Protein AF-A0A954N0H0-F1 (afdb_monomer_lite)

Sequence (86 aa):
MNAFFAELSQLYSGGDRVRVLDRLIEILRDSGNFHQLFDASLLQKKLSMGISPSDPSGFDDVPEGKRAEFEEYYIETARKVGQMLL

Foldseek 3Di:
DDPLVVVLVVCVVVVNPLVSLVSVLVVCVVVVVLVVNLLSQQCNVCVVVVFDDPGSLDCPSPDPVCSVVSVVSSVVSCVVSVVSVD

Secondary structure (DSSP, 8-state):
--HHHHHHHHHHHTT-HHHHHHHHHHHHHHTT-HHHHHHHHHHHHHHHTT---SSSS-STTS-HHHHHHHHHHHHHHHHHHHHTT-

Radius of gyration: 13.59 Å; chains: 1; bounding box: 39×30×30 Å

Structure (mmCIF, N/CA/C/O backbone):
data_AF-A0A954N0H0-F1
#
_entry.id   AF-A0A954N0H0-F1
#
loop_
_atom_site.group_PDB
_atom_site.id
_atom_site.type_symbol
_atom_site.label_atom_id
_atom_site.label_alt_id
_atom_site.label_comp_id
_atom_site.label_asym_id
_atom_site.label_entity_id
_atom_site.label_seq_id
_atom_site.pdbx_PDB_ins_code
_atom_site.Cartn_x
_atom_site.Cartn_y
_atom_site.Cartn_z
_atom_site.occupancy
_atom_site.B_iso_or_equiv
_atom_site.auth_seq_id
_atom_site.auth_comp_id
_atom_site.auth_asym_id
_atom_site.auth_atom_id
_atom_site.pdbx_PDB_model_num
ATOM 1 N N . MET A 1 1 ? 23.631 3.916 -4.387 1.00 52.62 1 MET A N 1
ATOM 2 C CA . MET A 1 1 ? 22.309 4.039 -3.734 1.00 52.62 1 MET A CA 1
ATOM 3 C C . MET A 1 1 ? 21.289 4.211 -4.850 1.00 52.62 1 MET A C 1
ATOM 5 O O . MET A 1 1 ? 21.529 5.038 -5.718 1.00 52.62 1 MET A O 1
ATOM 9 N N . ASN A 1 2 ? 20.279 3.341 -4.929 1.00 69.81 2 ASN A N 1
ATOM 10 C CA . ASN A 1 2 ? 19.370 3.234 -6.081 1.00 69.81 2 ASN A CA 1
ATOM 11 C C . ASN A 1 2 ? 18.573 4.546 -6.256 1.00 69.81 2 ASN A C 1
ATOM 13 O O . ASN A 1 2 ? 18.048 5.043 -5.262 1.00 69.81 2 ASN A O 1
ATOM 17 N N . ALA A 1 3 ? 18.494 5.121 -7.464 1.00 73.00 3 ALA A N 1
ATOM 18 C CA . ALA A 1 3 ? 17.916 6.460 -7.694 1.00 73.00 3 ALA A CA 1
ATOM 19 C C . ALA A 1 3 ? 16.474 6.604 -7.160 1.00 73.00 3 ALA A C 1
ATOM 21 O O . ALA A 1 3 ? 16.113 7.632 -6.595 1.00 73.00 3 ALA A O 1
ATOM 22 N N . PHE A 1 4 ? 15.699 5.523 -7.231 1.00 77.88 4 PHE A N 1
ATOM 23 C CA . PHE A 1 4 ? 14.363 5.402 -6.645 1.00 77.88 4 PHE A CA 1
ATOM 24 C C . PHE A 1 4 ? 14.326 5.596 -5.120 1.00 77.88 4 PHE A C 1
ATOM 26 O O . PHE A 1 4 ? 13.463 6.293 -4.594 1.00 77.88 4 PHE A O 1
ATOM 33 N N . PHE A 1 5 ? 15.273 5.004 -4.389 1.00 78.19 5 PHE A N 1
ATOM 34 C CA . PHE A 1 5 ? 15.309 5.135 -2.933 1.00 78.19 5 PHE A CA 1
ATOM 35 C C . PHE A 1 5 ? 15.587 6.585 -2.514 1.00 78.19 5 PHE A C 1
ATOM 37 O O . PHE A 1 5 ? 15.047 7.051 -1.511 1.00 78.19 5 PHE A O 1
ATOM 44 N N . ALA A 1 6 ? 16.391 7.312 -3.297 1.00 80.38 6 ALA A N 1
ATOM 45 C CA . ALA A 1 6 ? 16.639 8.733 -3.073 1.00 80.38 6 ALA A CA 1
ATOM 46 C C . ALA A 1 6 ? 15.367 9.573 -3.293 1.00 80.38 6 ALA A C 1
ATOM 48 O O . ALA A 1 6 ? 15.061 10.426 -2.463 1.00 80.38 6 ALA A O 1
ATOM 49 N N . GLU A 1 7 ? 14.596 9.280 -4.347 1.00 81.06 7 GLU A N 1
ATOM 50 C CA . GLU A 1 7 ? 13.306 9.930 -4.629 1.00 81.06 7 GLU A CA 1
ATOM 51 C C . GLU A 1 7 ? 12.299 9.717 -3.485 1.00 81.06 7 GLU A C 1
ATOM 53 O O . GLU A 1 7 ? 11.757 10.683 -2.943 1.00 81.06 7 GLU A O 1
ATOM 58 N N . LEU A 1 8 ? 12.100 8.467 -3.046 1.00 83.88 8 LEU A N 1
ATOM 59 C CA . LEU A 1 8 ? 11.202 8.170 -1.924 1.00 83.88 8 LEU A CA 1
ATOM 60 C C . LEU A 1 8 ? 11.668 8.806 -0.613 1.00 83.88 8 LEU A C 1
ATOM 62 O O . LEU A 1 8 ? 10.844 9.308 0.149 1.00 83.88 8 LEU A O 1
ATOM 66 N N . SER A 1 9 ? 12.978 8.809 -0.349 1.00 79.75 9 SER A N 1
ATOM 67 C CA . SER A 1 9 ? 13.534 9.444 0.850 1.00 79.75 9 SER A CA 1
ATOM 68 C C . SER A 1 9 ? 13.248 10.943 0.861 1.00 79.75 9 SER A C 1
ATOM 70 O O . SER A 1 9 ? 12.864 11.485 1.893 1.00 79.75 9 SER A O 1
ATOM 72 N N . GLN A 1 10 ? 13.368 11.608 -0.291 1.00 83.69 10 GLN A N 1
ATOM 73 C CA . GLN A 1 10 ? 13.069 13.031 -0.419 1.00 83.69 10 GLN A CA 1
ATOM 74 C C . GLN A 1 10 ? 11.580 13.328 -0.184 1.00 83.69 10 GLN A C 1
ATOM 76 O O . GLN A 1 10 ? 11.256 14.261 0.553 1.00 83.69 10 GLN A O 1
ATOM 81 N N . LEU A 1 11 ? 10.678 12.516 -0.748 1.00 83.44 11 LEU A N 1
ATOM 82 C CA . LEU A 1 11 ? 9.234 12.626 -0.503 1.00 83.44 11 LEU A CA 1
ATOM 83 C C . LEU A 1 11 ? 8.892 12.396 0.978 1.00 83.44 11 LEU A C 1
ATOM 85 O O . LEU A 1 11 ? 8.113 13.149 1.564 1.00 83.44 11 LEU A O 1
ATOM 89 N N . TYR A 1 12 ? 9.528 11.405 1.606 1.00 82.62 12 TYR A N 1
ATOM 90 C CA . TYR A 1 12 ? 9.329 11.089 3.018 1.00 82.62 12 TYR A CA 1
ATOM 91 C C . TYR A 1 12 ? 9.816 12.216 3.938 1.00 82.62 12 TYR A C 1
ATOM 93 O O . TYR A 1 12 ? 9.113 12.590 4.877 1.00 82.62 12 TYR A O 1
ATOM 101 N N . SER A 1 13 ? 10.974 12.820 3.644 1.00 80.06 13 SER A N 1
ATOM 102 C CA . SER A 1 13 ? 11.487 13.990 4.373 1.00 80.06 13 SER A CA 1
ATOM 103 C C . SER A 1 13 ? 10.589 15.224 4.243 1.00 80.06 13 SER A C 1
ATOM 105 O O . SER A 1 13 ? 10.572 16.053 5.149 1.00 80.06 13 SER A O 1
ATOM 107 N N . GLY A 1 14 ? 9.817 15.333 3.158 1.00 79.56 14 GLY A N 1
ATOM 108 C CA . GLY A 1 14 ? 8.799 16.372 2.974 1.00 79.56 14 GLY A CA 1
ATOM 109 C C . GLY A 1 14 ? 7.528 16.176 3.812 1.00 79.56 14 GLY A C 1
ATOM 110 O O . GLY A 1 14 ? 6.672 17.055 3.815 1.00 79.56 14 GLY A O 1
ATOM 111 N N . GLY A 1 15 ? 7.394 15.048 4.523 1.00 74.62 15 GLY A N 1
ATOM 112 C CA . GLY A 1 15 ? 6.255 14.738 5.395 1.00 74.62 15 GLY A CA 1
ATOM 113 C C . GLY A 1 15 ? 5.030 14.156 4.680 1.00 74.62 15 GLY A C 1
ATOM 114 O O . GLY A 1 15 ? 4.044 13.821 5.337 1.00 74.62 15 GLY A O 1
ATOM 115 N N . ASP A 1 16 ? 5.087 13.980 3.360 1.00 77.25 16 ASP A N 1
ATOM 116 C CA . ASP A 1 16 ? 3.947 13.539 2.555 1.00 77.25 16 ASP A CA 1
ATOM 117 C C . ASP A 1 16 ? 3.919 12.012 2.390 1.00 77.25 16 ASP A C 1
ATOM 119 O O . ASP A 1 16 ? 4.275 11.442 1.357 1.00 77.25 16 ASP A O 1
ATOM 123 N N . ARG A 1 17 ? 3.517 11.326 3.464 1.00 76.62 17 ARG A N 1
ATOM 124 C CA . ARG A 1 17 ? 3.483 9.854 3.525 1.00 76.62 17 ARG A CA 1
ATOM 125 C C . ARG A 1 17 ? 2.554 9.229 2.482 1.00 76.62 17 ARG A C 1
ATOM 127 O O . ARG A 1 17 ? 2.822 8.120 2.031 1.00 76.62 17 ARG A O 1
ATOM 134 N N . VAL A 1 18 ? 1.480 9.925 2.107 1.00 77.56 18 VAL A N 1
ATOM 135 C CA . VAL A 1 18 ? 0.531 9.442 1.096 1.00 77.56 18 VAL A CA 1
ATOM 136 C C . VAL A 1 18 ? 1.189 9.470 -0.281 1.00 77.56 18 VAL A C 1
ATOM 138 O O . VAL A 1 18 ? 1.197 8.440 -0.951 1.00 77.56 18 VAL A O 1
ATOM 141 N N . ARG A 1 19 ? 1.862 10.572 -0.645 1.00 85.19 19 ARG A N 1
ATOM 142 C CA . ARG A 1 19 ? 2.582 10.663 -1.928 1.00 85.19 19 ARG A CA 1
ATOM 143 C C . ARG A 1 19 ? 3.772 9.714 -2.030 1.00 85.19 19 ARG A C 1
ATOM 145 O O . ARG A 1 19 ? 4.088 9.259 -3.126 1.00 85.19 19 ARG A O 1
ATOM 152 N N . VAL A 1 20 ? 4.424 9.382 -0.911 1.00 89.19 20 VAL A N 1
ATOM 153 C CA . VAL A 1 20 ? 5.446 8.317 -0.879 1.00 89.19 20 VAL A CA 1
ATOM 154 C C . VAL A 1 20 ? 4.840 6.977 -1.305 1.00 89.19 20 VAL A C 1
ATOM 156 O O . VAL A 1 20 ? 5.440 6.269 -2.111 1.00 89.19 20 VAL A O 1
ATOM 159 N N . LEU A 1 21 ? 3.658 6.631 -0.785 1.00 90.38 21 LEU A N 1
ATOM 160 C CA . LEU A 1 21 ? 2.984 5.377 -1.124 1.00 90.38 21 LEU A CA 1
ATOM 161 C C . LEU A 1 21 ? 2.426 5.374 -2.544 1.00 90.38 21 LEU A C 1
ATOM 163 O O . LEU A 1 21 ? 2.596 4.368 -3.224 1.00 90.38 21 LEU A O 1
ATOM 167 N N . ASP A 1 22 ? 1.858 6.487 -3.018 1.00 91.75 22 ASP A N 1
ATOM 168 C CA . ASP A 1 22 ? 1.451 6.628 -4.424 1.00 91.75 22 ASP A CA 1
ATOM 169 C C . ASP A 1 22 ? 2.626 6.305 -5.352 1.00 91.75 22 ASP A C 1
ATOM 171 O O . ASP A 1 22 ? 2.527 5.466 -6.250 1.00 91.75 22 ASP A O 1
ATOM 175 N N . ARG A 1 23 ? 3.785 6.914 -5.074 1.00 92.56 23 ARG A N 1
ATOM 176 C CA . ARG A 1 23 ? 4.981 6.721 -5.890 1.00 92.56 23 ARG A CA 1
ATOM 177 C C . ARG A 1 23 ? 5.539 5.302 -5.795 1.00 92.56 23 ARG A C 1
ATOM 179 O O . ARG A 1 23 ? 5.989 4.746 -6.796 1.00 92.56 23 ARG A O 1
ATOM 186 N N . LEU A 1 24 ? 5.510 4.704 -4.605 1.00 92.94 24 LEU A N 1
ATOM 187 C CA . LEU A 1 24 ? 5.908 3.313 -4.400 1.00 92.94 24 LEU A CA 1
ATOM 188 C C . LEU A 1 24 ? 5.016 2.357 -5.207 1.00 92.94 24 LEU A C 1
ATOM 190 O O . LEU A 1 24 ? 5.538 1.477 -5.885 1.00 92.94 24 LEU A O 1
ATOM 194 N N . ILE A 1 25 ? 3.696 2.548 -5.171 1.00 95.12 25 ILE A N 1
ATOM 195 C CA . ILE A 1 25 ? 2.712 1.731 -5.897 1.00 95.12 25 ILE A CA 1
ATOM 196 C C . ILE A 1 25 ? 2.972 1.781 -7.407 1.00 95.12 25 ILE A C 1
ATOM 198 O O . ILE A 1 25 ? 3.016 0.732 -8.050 1.00 95.12 25 ILE A O 1
ATOM 202 N N . GLU A 1 26 ? 3.204 2.968 -7.976 1.00 94.62 26 GLU A N 1
ATOM 203 C CA . GLU A 1 26 ? 3.552 3.108 -9.398 1.00 94.62 26 GLU A CA 1
ATOM 204 C C . GLU A 1 26 ? 4.788 2.284 -9.763 1.00 94.62 26 GLU A C 1
ATOM 206 O O . GLU A 1 26 ? 4.779 1.524 -10.729 1.00 94.62 26 GLU A O 1
ATOM 211 N N . ILE A 1 27 ? 5.839 2.386 -8.953 1.00 93.88 27 ILE A N 1
ATOM 212 C CA . ILE A 1 27 ? 7.112 1.726 -9.233 1.00 93.88 27 ILE A CA 1
ATOM 213 C C . ILE A 1 27 ? 6.995 0.214 -9.092 1.00 93.88 27 ILE A C 1
ATOM 215 O O . ILE A 1 27 ? 7.544 -0.518 -9.916 1.00 93.88 27 ILE A O 1
ATOM 219 N N . LEU A 1 28 ? 6.261 -0.275 -8.094 1.00 94.94 28 LEU A N 1
ATOM 220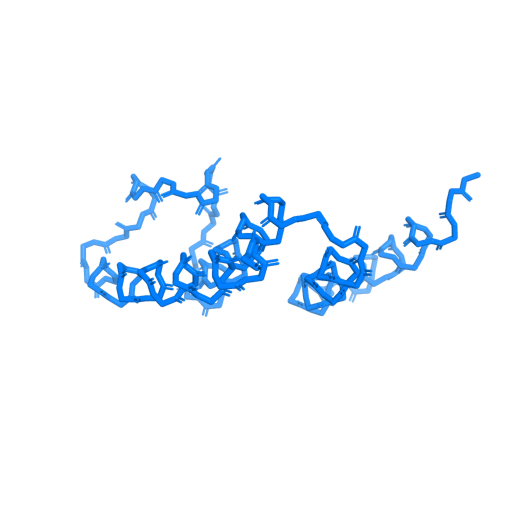 C CA . LEU A 1 28 ? 6.018 -1.705 -7.910 1.00 94.94 28 LEU A CA 1
ATOM 221 C C . LEU A 1 28 ? 5.197 -2.296 -9.057 1.00 94.94 28 LEU A C 1
ATOM 223 O O . LEU A 1 28 ? 5.524 -3.381 -9.536 1.00 94.94 28 LEU A O 1
ATOM 227 N N . ARG A 1 29 ? 4.191 -1.563 -9.547 1.00 95.06 29 ARG A N 1
ATOM 228 C CA . ARG A 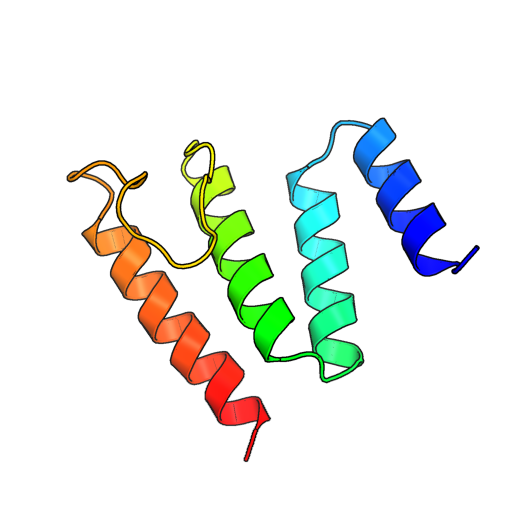1 29 ? 3.418 -1.954 -10.729 1.00 95.06 29 ARG A CA 1
ATOM 229 C C . ARG A 1 29 ? 4.304 -2.035 -11.969 1.00 95.06 29 ARG A C 1
ATOM 231 O O . ARG A 1 29 ? 4.308 -3.059 -12.643 1.00 95.06 29 ARG A O 1
ATOM 238 N N . ASP A 1 30 ? 5.071 -0.986 -12.245 1.00 94.25 30 ASP A N 1
ATOM 239 C CA . ASP A 1 30 ? 5.871 -0.890 -13.470 1.00 94.25 30 ASP A CA 1
ATOM 240 C C . ASP A 1 30 ? 7.053 -1.881 -13.471 1.00 94.25 30 ASP A C 1
ATOM 242 O O . ASP A 1 30 ? 7.528 -2.294 -14.527 1.00 94.25 30 ASP A O 1
ATOM 246 N N . SER A 1 31 ? 7.509 -2.307 -12.289 1.00 93.44 31 SER A N 1
ATOM 247 C CA . SER A 1 31 ? 8.564 -3.316 -12.120 1.00 93.44 31 SER A CA 1
ATOM 248 C C . SER A 1 31 ? 8.050 -4.754 -11.972 1.00 93.44 31 SER A C 1
ATOM 250 O O . SER A 1 31 ? 8.860 -5.662 -11.791 1.00 93.44 31 SER A O 1
ATOM 252 N N . GLY A 1 32 ? 6.731 -4.979 -12.038 1.00 94.12 32 GLY A N 1
ATOM 253 C CA . GLY A 1 32 ? 6.124 -6.310 -11.911 1.00 94.12 32 GLY A CA 1
ATOM 254 C C . GLY A 1 32 ? 6.212 -6.924 -10.507 1.00 94.12 32 GLY A C 1
ATOM 255 O O . GLY A 1 32 ? 6.017 -8.126 -10.338 1.00 94.12 32 GLY A O 1
ATOM 256 N N . ASN A 1 33 ? 6.501 -6.120 -9.481 1.00 95.38 33 ASN A N 1
ATOM 257 C CA . ASN A 1 33 ? 6.580 -6.558 -8.085 1.00 95.38 33 ASN A CA 1
ATOM 258 C C . ASN A 1 33 ? 5.177 -6.615 -7.458 1.00 95.38 33 ASN A C 1
ATOM 260 O O . ASN A 1 33 ? 4.831 -5.844 -6.562 1.00 95.38 33 ASN A O 1
ATOM 264 N N . PHE A 1 34 ? 4.341 -7.518 -7.973 1.00 95.12 34 PHE A N 1
ATOM 265 C CA . PHE A 1 34 ? 2.901 -7.545 -7.712 1.00 95.12 34 PHE A CA 1
ATOM 266 C C . PHE A 1 34 ? 2.516 -7.905 -6.269 1.00 95.12 34 PHE A C 1
ATOM 268 O O . PHE A 1 34 ? 1.530 -7.382 -5.755 1.00 95.12 34 PHE A O 1
ATOM 275 N N . HIS A 1 35 ? 3.303 -8.732 -5.575 1.00 94.44 35 HIS A N 1
ATOM 276 C CA . HIS A 1 35 ? 3.064 -9.013 -4.154 1.00 94.44 35 HIS A CA 1
ATOM 277 C C . HIS A 1 35 ? 3.229 -7.753 -3.301 1.00 94.44 35 HIS A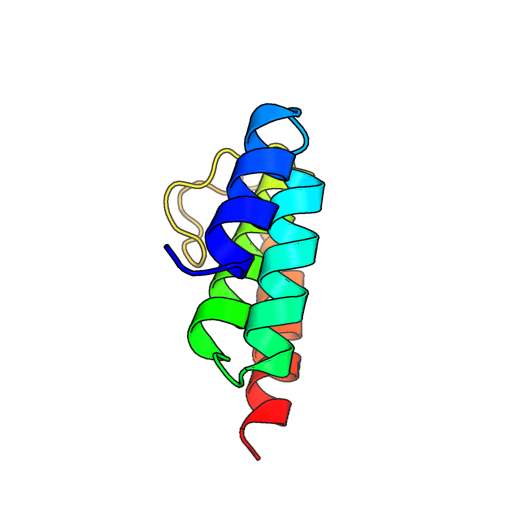 C 1
ATOM 279 O O . HIS A 1 35 ? 2.344 -7.389 -2.535 1.00 94.44 35 HIS A O 1
ATOM 285 N N . GLN A 1 36 ? 4.332 -7.033 -3.495 1.00 95.00 36 GLN A N 1
ATOM 286 C CA . GLN A 1 36 ? 4.584 -5.786 -2.787 1.00 95.00 36 GLN A CA 1
ATOM 287 C C . GLN A 1 36 ? 3.605 -4.690 -3.219 1.00 95.00 36 GLN A C 1
ATOM 289 O O . GLN A 1 36 ? 3.255 -3.840 -2.405 1.00 95.00 36 GLN A O 1
ATOM 294 N N . LEU A 1 37 ? 3.164 -4.690 -4.484 1.00 96.81 37 LEU A N 1
ATOM 295 C CA . LEU A 1 37 ? 2.129 -3.778 -4.972 1.00 96.81 37 LEU A CA 1
ATOM 296 C C . LEU A 1 37 ? 0.839 -3.945 -4.165 1.00 96.81 37 LEU A C 1
ATOM 298 O O . LEU A 1 37 ? 0.277 -2.951 -3.712 1.00 96.81 37 LEU A O 1
ATOM 302 N N . PHE A 1 38 ? 0.406 -5.192 -3.956 1.00 97.44 38 PHE A N 1
ATOM 303 C CA . PHE A 1 38 ? -0.760 -5.505 -3.139 1.00 97.44 38 PHE A CA 1
ATOM 304 C C . PHE A 1 38 ? -0.609 -4.943 -1.719 1.00 97.44 38 PHE A C 1
ATOM 306 O O . PHE A 1 38 ? -1.446 -4.150 -1.286 1.00 97.44 38 PHE A O 1
ATOM 313 N N . ASP A 1 39 ? 0.497 -5.253 -1.039 1.00 96.56 39 ASP A N 1
ATOM 314 C CA . ASP A 1 39 ? 0.753 -4.773 0.323 1.00 96.56 39 ASP A CA 1
ATOM 315 C C . ASP A 1 39 ? 0.795 -3.236 0.405 1.00 96.56 39 ASP A C 1
ATOM 317 O O . ASP A 1 39 ? 0.180 -2.630 1.286 1.00 96.56 39 ASP A O 1
ATOM 321 N N . ALA A 1 40 ? 1.478 -2.576 -0.535 1.00 95.50 40 ALA A N 1
ATOM 322 C CA . ALA A 1 40 ? 1.578 -1.119 -0.571 1.00 95.50 40 ALA A CA 1
ATOM 323 C C . ALA A 1 40 ? 0.208 -0.446 -0.763 1.00 95.50 40 ALA A C 1
ATOM 325 O O . ALA A 1 40 ? -0.077 0.561 -0.109 1.00 95.50 40 ALA A O 1
ATOM 326 N N . SER A 1 41 ? -0.660 -1.017 -1.605 1.00 96.69 41 SER A N 1
ATOM 327 C CA . SER A 1 41 ? -2.036 -0.541 -1.783 1.00 96.69 41 SER A CA 1
ATOM 328 C C . SER A 1 41 ? -2.859 -0.663 -0.497 1.00 96.69 41 SER A C 1
ATOM 330 O O . SER A 1 41 ? -3.568 0.276 -0.125 1.00 96.69 41 SER A O 1
ATOM 332 N N . LEU A 1 42 ? -2.734 -1.771 0.241 1.00 97.25 42 LEU A N 1
ATOM 333 C CA . LEU A 1 42 ? -3.457 -1.939 1.505 1.00 97.25 42 LEU A CA 1
ATOM 334 C C . LEU A 1 42 ? -2.958 -0.986 2.600 1.00 97.25 42 LEU A C 1
ATOM 336 O O . LEU A 1 42 ? -3.769 -0.382 3.308 1.00 97.25 42 LEU A O 1
ATOM 340 N N . LEU A 1 43 ? -1.640 -0.777 2.697 1.00 94.94 43 LEU A N 1
ATOM 341 C CA . LEU A 1 43 ? -1.053 0.220 3.600 1.00 94.94 43 LEU A CA 1
ATOM 342 C C . LEU A 1 43 ? -1.585 1.626 3.315 1.00 94.94 43 LEU A C 1
ATOM 344 O O . LEU A 1 43 ? -1.959 2.348 4.242 1.00 94.94 43 LEU A O 1
ATOM 348 N N . GLN A 1 44 ? -1.650 2.006 2.037 1.00 94.50 44 GLN A N 1
ATOM 349 C CA . GLN A 1 44 ? -2.188 3.297 1.626 1.00 94.50 44 GLN A CA 1
ATOM 350 C C . GLN A 1 44 ? -3.646 3.460 2.059 1.00 94.50 44 GLN A C 1
ATOM 352 O O . GLN A 1 44 ? -3.994 4.491 2.640 1.00 94.50 44 GLN A O 1
ATOM 357 N N . LYS A 1 45 ? -4.484 2.439 1.844 1.00 95.69 45 LYS A N 1
ATOM 358 C CA . LYS A 1 45 ? -5.891 2.473 2.258 1.00 95.69 45 LYS A CA 1
ATOM 359 C C . LYS A 1 45 ? -6.038 2.599 3.776 1.00 95.69 45 LYS A C 1
ATOM 361 O O . LYS A 1 45 ? -6.843 3.403 4.245 1.00 95.69 45 LYS A O 1
ATOM 366 N N . LYS A 1 46 ? -5.249 1.865 4.567 1.00 95.06 46 LYS A N 1
ATOM 367 C CA . LYS A 1 46 ? -5.261 1.994 6.037 1.00 95.06 46 LYS A CA 1
ATOM 368 C C . LYS A 1 46 ? -4.902 3.408 6.483 1.00 95.06 46 LYS A C 1
ATOM 370 O O . LYS A 1 46 ? -5.644 4.007 7.263 1.00 95.06 46 LYS A O 1
ATOM 375 N N . LEU A 1 47 ? -3.838 3.981 5.927 1.00 92.31 47 LEU A N 1
ATOM 376 C CA . LEU A 1 47 ? -3.429 5.348 6.250 1.00 92.31 47 LEU A CA 1
ATOM 377 C C . LEU A 1 47 ? -4.468 6.390 5.826 1.00 92.31 47 LEU A C 1
ATOM 379 O O . LEU A 1 47 ? -4.728 7.316 6.593 1.00 92.31 47 LEU A O 1
ATOM 383 N N . SER A 1 48 ? -5.115 6.231 4.666 1.00 91.94 48 SER A N 1
ATOM 384 C CA . SER A 1 48 ? -6.178 7.148 4.229 1.00 91.94 48 SER A CA 1
ATOM 385 C C . SER A 1 48 ? -7.404 7.094 5.143 1.00 91.94 48 SER A C 1
ATOM 387 O O . SER A 1 48 ? -8.118 8.081 5.288 1.00 91.94 48 SER A O 1
ATOM 389 N N . MET A 1 49 ? -7.641 5.948 5.786 1.00 93.62 49 MET A N 1
ATOM 390 C CA . MET A 1 49 ? -8.668 5.782 6.815 1.00 93.62 49 MET A CA 1
ATOM 391 C C . MET A 1 49 ? -8.201 6.244 8.208 1.00 93.62 49 MET A C 1
ATOM 393 O O . MET A 1 49 ? -8.954 6.108 9.172 1.00 93.62 49 MET A O 1
ATOM 397 N N . GLY A 1 50 ? -6.984 6.776 8.358 1.00 92.88 50 GLY A N 1
ATOM 398 C CA . GLY A 1 50 ? -6.423 7.194 9.647 1.00 92.88 50 GLY A CA 1
ATOM 399 C C . GLY A 1 50 ? -6.053 6.032 10.575 1.00 92.88 50 GLY A C 1
ATOM 400 O O . GLY A 1 50 ? -6.004 6.214 11.789 1.00 92.88 50 GLY A O 1
ATOM 401 N N . ILE A 1 51 ? -5.835 4.836 10.024 1.00 92.88 51 ILE A N 1
ATOM 402 C CA . ILE A 1 51 ? -5.364 3.654 10.751 1.00 92.88 51 ILE A CA 1
ATOM 403 C C . ILE A 1 51 ? -3.839 3.637 10.678 1.00 92.88 51 ILE A C 1
ATOM 405 O O . ILE A 1 51 ? -3.270 3.823 9.604 1.00 92.88 51 ILE A O 1
ATOM 409 N N . SER A 1 52 ? -3.174 3.417 11.812 1.00 90.12 52 SER A N 1
ATOM 410 C CA . SER A 1 52 ? -1.729 3.184 11.846 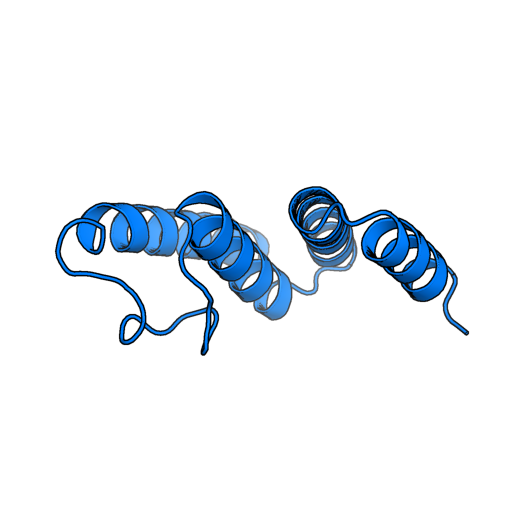1.00 90.12 52 SER A CA 1
ATOM 411 C C . SER A 1 52 ? -1.472 1.696 11.610 1.00 90.12 52 SER A C 1
ATOM 413 O O . SER A 1 52 ? -1.746 0.914 12.520 1.00 90.12 52 SER A O 1
ATOM 415 N N . PRO A 1 53 ? -0.974 1.288 10.431 1.00 86.69 53 PRO A N 1
ATOM 416 C CA . PRO A 1 53 ? -0.901 -0.121 10.093 1.00 86.69 53 PRO A CA 1
ATOM 417 C C . PRO A 1 53 ? 0.203 -0.847 10.869 1.00 86.69 53 PRO A C 1
ATOM 419 O O . PRO A 1 53 ? 1.323 -0.340 10.962 1.00 86.69 53 PRO A O 1
ATOM 422 N N . SER A 1 54 ? -0.095 -2.038 11.390 1.00 89.62 54 SER A N 1
ATOM 423 C CA . SER A 1 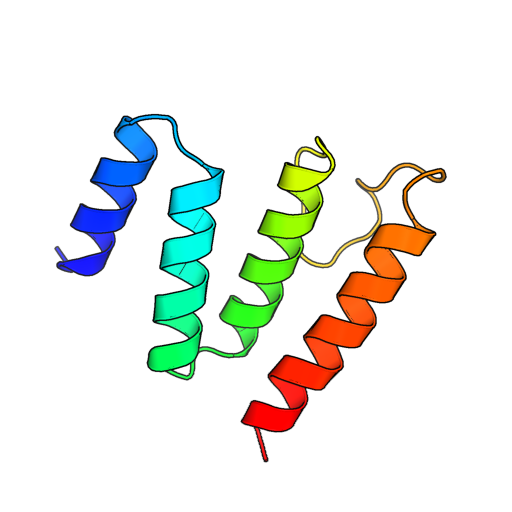54 ? 0.912 -2.978 11.923 1.00 89.62 54 SER A CA 1
ATOM 424 C C . SER A 1 54 ? 1.289 -4.067 10.913 1.00 89.62 54 SER A C 1
ATOM 426 O O . SER A 1 54 ? 2.426 -4.534 10.900 1.00 89.62 54 SER A O 1
ATOM 428 N N . ASP A 1 55 ? 0.345 -4.423 10.044 1.00 90.62 55 ASP A N 1
ATOM 429 C CA . ASP A 1 55 ? 0.459 -5.386 8.948 1.00 90.62 55 ASP A CA 1
ATOM 430 C C . ASP A 1 55 ? -0.335 -4.826 7.754 1.00 90.62 55 ASP A C 1
ATOM 432 O O . ASP A 1 55 ? -1.478 -4.414 7.953 1.00 90.62 55 ASP A O 1
ATOM 436 N N . PRO A 1 56 ? 0.209 -4.775 6.526 1.00 91.06 56 PRO A N 1
ATOM 437 C CA . PRO A 1 56 ? -0.547 -4.380 5.337 1.00 91.06 56 PRO A CA 1
ATOM 438 C C . PRO A 1 56 ? -1.883 -5.114 5.167 1.00 91.06 56 PRO A C 1
ATOM 440 O O . PRO A 1 56 ? -2.912 -4.479 4.939 1.00 91.06 56 PRO A O 1
ATOM 443 N N . SER A 1 57 ? -1.866 -6.441 5.298 1.00 92.94 57 SER A N 1
ATOM 444 C CA . SER A 1 57 ? -2.949 -7.332 4.863 1.00 92.94 57 SER A CA 1
ATOM 445 C C . SER A 1 57 ? -3.842 -7.834 5.996 1.00 92.94 57 SER A C 1
ATOM 447 O O . SER A 1 57 ? -4.964 -8.281 5.749 1.00 92.94 57 SER A O 1
ATOM 449 N N . GLY A 1 58 ? -3.363 -7.724 7.234 1.00 93.75 58 GLY A N 1
ATOM 450 C CA . GLY A 1 58 ? -4.104 -8.081 8.435 1.00 93.75 58 GLY A CA 1
ATOM 451 C C . GLY A 1 58 ? -5.325 -7.194 8.678 1.00 93.75 58 GLY A C 1
ATOM 452 O O . GLY A 1 58 ? -5.440 -6.086 8.156 1.00 93.75 58 GLY A O 1
ATOM 453 N N . PHE A 1 59 ? -6.241 -7.678 9.511 1.00 96.12 59 PHE A N 1
ATOM 454 C CA . PHE A 1 59 ? -7.454 -6.951 9.903 1.00 96.12 59 PHE A CA 1
ATOM 455 C C . PHE A 1 59 ? -7.461 -6.553 11.386 1.00 96.12 59 PHE A C 1
ATOM 457 O O . PHE A 1 59 ? -8.407 -5.909 11.834 1.00 96.12 59 PHE A O 1
ATOM 464 N N . ASP A 1 60 ? -6.438 -6.939 12.152 1.00 95.00 60 ASP A N 1
ATOM 465 C CA . ASP A 1 60 ? -6.398 -6.777 13.613 1.00 95.00 60 ASP A CA 1
ATOM 466 C C . ASP A 1 60 ? -6.332 -5.307 14.053 1.00 95.00 60 ASP A C 1
ATOM 468 O O . ASP A 1 60 ? -6.837 -4.938 15.110 1.00 95.00 60 ASP A O 1
ATOM 472 N N . ASP A 1 61 ? -5.730 -4.453 13.228 1.00 92.38 61 ASP A N 1
ATOM 473 C CA . ASP A 1 61 ? -5.624 -3.005 13.417 1.00 92.38 61 ASP A CA 1
ATOM 474 C C . ASP A 1 61 ? -6.815 -2.229 12.824 1.00 92.38 61 ASP A C 1
ATOM 476 O O . ASP A 1 61 ? -6.879 -1.004 12.965 1.00 92.38 61 ASP A O 1
ATOM 480 N N . VAL A 1 62 ? -7.772 -2.911 12.180 1.00 95.81 62 VAL A N 1
ATOM 481 C CA . VAL A 1 62 ? -8.929 -2.287 11.530 1.00 95.81 62 VAL A CA 1
ATOM 482 C C . VAL A 1 62 ? -10.122 -2.239 12.489 1.00 95.81 62 VAL A C 1
ATOM 484 O O . VAL A 1 62 ? -10.674 -3.285 12.832 1.00 95.81 62 VAL A O 1
ATOM 487 N N . PRO A 1 63 ? -10.584 -1.042 12.907 1.00 95.81 63 PRO A N 1
ATOM 488 C CA . PRO A 1 63 ? -11.753 -0.921 13.772 1.00 95.81 63 PRO A CA 1
ATOM 489 C C . PRO A 1 63 ? -13.010 -1.479 13.102 1.00 95.81 63 PRO A C 1
ATOM 491 O O . PRO A 1 63 ? -13.202 -1.290 11.901 1.00 95.81 63 PRO A O 1
ATOM 494 N N . GLU A 1 64 ? -13.915 -2.060 13.891 1.00 96.06 64 GLU A N 1
ATOM 495 C CA . GLU A 1 64 ? -15.124 -2.733 13.390 1.00 96.06 64 GLU A CA 1
ATOM 496 C C . GLU A 1 64 ? -15.939 -1.869 12.409 1.00 96.06 64 GLU A C 1
ATOM 498 O O . GLU A 1 64 ? -16.303 -2.318 11.327 1.00 96.06 64 GLU A O 1
ATOM 503 N N . GLY A 1 65 ? -16.127 -0.579 12.716 1.00 96.38 65 GLY A N 1
ATOM 504 C CA . GLY A 1 65 ? -16.864 0.352 11.849 1.00 96.38 65 GLY A CA 1
ATOM 505 C C . GLY A 1 65 ? -16.214 0.647 10.488 1.00 96.38 65 GLY A C 1
ATOM 506 O O . GLY A 1 65 ? -16.859 1.246 9.637 1.00 96.38 65 GLY A O 1
ATOM 507 N N . LYS A 1 66 ? -14.954 0.248 10.277 1.00 97.00 66 LYS A N 1
ATOM 508 C CA . LYS A 1 66 ? -14.198 0.403 9.019 1.00 97.00 66 LYS A CA 1
ATOM 509 C C . LYS A 1 66 ? -13.873 -0.938 8.357 1.00 97.00 66 LYS A C 1
ATOM 511 O O . LYS A 1 66 ? -13.288 -0.961 7.277 1.00 97.00 66 LYS A O 1
ATOM 516 N N . ARG A 1 67 ? -14.238 -2.057 8.993 1.00 96.94 67 ARG A N 1
ATOM 517 C CA . ARG A 1 67 ? -13.856 -3.405 8.562 1.00 96.94 67 ARG A CA 1
ATOM 518 C C . ARG A 1 67 ? -14.400 -3.741 7.177 1.00 96.94 67 ARG A C 1
ATOM 520 O O . ARG A 1 67 ? -13.630 -4.157 6.320 1.00 96.94 67 ARG A O 1
ATOM 527 N N . ALA A 1 68 ? -15.689 -3.487 6.951 1.00 97.88 68 ALA A N 1
ATOM 528 C CA . ALA A 1 68 ? -16.340 -3.744 5.667 1.00 97.88 68 ALA A CA 1
ATOM 529 C C . ALA A 1 68 ? -15.727 -2.912 4.526 1.00 97.88 68 ALA A C 1
ATOM 531 O O . ALA A 1 68 ? -15.445 -3.444 3.458 1.00 97.88 68 ALA A O 1
ATOM 532 N N . GLU A 1 69 ? -15.455 -1.626 4.777 1.00 97.81 69 GLU A N 1
ATOM 533 C CA . GLU A 1 69 ? -14.811 -0.740 3.797 1.00 97.81 69 GLU A CA 1
ATOM 534 C C . GLU A 1 69 ? -13.406 -1.240 3.418 1.00 97.81 69 GLU A C 1
ATOM 536 O O . GLU A 1 69 ? -13.015 -1.208 2.250 1.00 97.81 69 GLU A O 1
ATOM 541 N N . PHE A 1 70 ? -12.632 -1.712 4.400 1.00 98.06 70 PHE A N 1
ATOM 542 C CA . PHE A 1 70 ? -11.308 -2.269 4.139 1.00 98.06 70 PHE A CA 1
ATOM 543 C C . PHE A 1 70 ? -11.374 -3.613 3.403 1.00 98.06 70 PHE A C 1
ATOM 545 O O . PHE A 1 70 ? -10.584 -3.841 2.491 1.00 98.06 70 PHE A O 1
ATOM 552 N N . GLU A 1 71 ? -12.320 -4.485 3.762 1.00 98.31 71 GLU A N 1
ATOM 553 C CA . GLU A 1 71 ? -12.510 -5.794 3.130 1.00 98.31 71 GLU A CA 1
ATOM 554 C C . GLU A 1 71 ? -12.886 -5.680 1.651 1.00 98.31 71 GLU A C 1
ATOM 556 O O . GLU A 1 71 ? -12.315 -6.372 0.807 1.00 98.31 71 GLU A O 1
ATOM 561 N N . GLU A 1 72 ? -13.796 -4.767 1.314 1.00 98.50 72 GLU A N 1
ATOM 562 C CA . GLU A 1 72 ? -14.161 -4.500 -0.077 1.00 98.50 72 GLU A CA 1
ATOM 563 C C . GLU A 1 72 ? -12.932 -4.066 -0.888 1.00 98.50 72 GLU A C 1
ATOM 565 O O . GLU A 1 72 ? -12.627 -4.649 -1.933 1.00 98.50 72 GLU A O 1
ATOM 570 N N . TYR A 1 73 ? -12.155 -3.118 -0.353 1.00 98.25 73 TYR A N 1
ATOM 571 C CA . TYR A 1 73 ? -10.920 -2.663 -0.989 1.00 98.25 73 TYR A CA 1
ATOM 572 C C . TYR A 1 73 ? -9.877 -3.781 -1.121 1.00 98.25 73 TYR A C 1
ATOM 574 O O . TYR A 1 73 ? -9.209 -3.888 -2.154 1.00 98.25 73 TYR A O 1
ATOM 582 N N . TYR A 1 74 ? -9.743 -4.636 -0.105 1.00 98.25 74 TYR A N 1
ATOM 583 C CA . TYR A 1 74 ? -8.860 -5.800 -0.131 1.00 98.25 74 TYR A CA 1
ATOM 584 C C . TYR A 1 74 ? -9.204 -6.711 -1.310 1.00 98.25 74 TYR A C 1
ATOM 586 O O . TYR A 1 74 ? -8.338 -7.035 -2.126 1.00 98.25 74 TYR A O 1
ATOM 594 N N . ILE A 1 75 ? -10.480 -7.091 -1.434 1.00 98.38 75 ILE A N 1
ATOM 595 C CA . ILE A 1 75 ? -10.960 -7.999 -2.480 1.00 98.38 75 ILE A CA 1
ATOM 596 C C . ILE A 1 75 ? -10.752 -7.383 -3.866 1.00 98.38 75 ILE A C 1
ATOM 598 O O . ILE A 1 75 ? -10.282 -8.061 -4.784 1.00 98.38 75 ILE A O 1
ATOM 602 N N . GLU A 1 76 ? -11.079 -6.102 -4.040 1.00 98.38 76 GLU A N 1
ATOM 603 C CA . GLU A 1 76 ? -10.853 -5.409 -5.307 1.00 98.38 76 GLU A CA 1
ATOM 604 C C . GLU A 1 76 ? -9.376 -5.363 -5.692 1.00 98.38 76 GLU A C 1
ATOM 606 O O . GLU A 1 76 ? -9.030 -5.603 -6.850 1.00 98.38 76 GLU A O 1
ATOM 611 N N . THR A 1 77 ? -8.505 -5.066 -4.731 1.00 97.88 77 THR A N 1
ATOM 612 C CA . THR A 1 77 ? -7.060 -4.981 -4.960 1.00 97.88 77 THR A CA 1
ATOM 613 C C . THR A 1 77 ? -6.499 -6.356 -5.304 1.00 97.88 77 THR A C 1
ATOM 615 O O . THR A 1 77 ? -5.755 -6.481 -6.275 1.00 97.88 77 THR A O 1
ATOM 618 N N . ALA A 1 78 ? -6.928 -7.408 -4.601 1.00 97.31 78 ALA A N 1
ATOM 619 C CA . ALA A 1 78 ? -6.524 -8.781 -4.887 1.00 97.31 78 ALA A CA 1
ATOM 620 C C . ALA A 1 78 ? -6.921 -9.200 -6.310 1.00 97.31 78 ALA A C 1
ATOM 622 O O . ALA A 1 78 ? -6.116 -9.787 -7.030 1.00 97.31 78 ALA A O 1
ATOM 623 N N . ARG A 1 79 ? -8.133 -8.841 -6.761 1.00 97.75 79 ARG A N 1
ATOM 624 C CA . ARG A 1 79 ? -8.574 -9.083 -8.146 1.00 97.75 79 ARG A CA 1
ATOM 625 C C . ARG A 1 79 ? -7.727 -8.315 -9.158 1.00 97.75 79 ARG A C 1
ATOM 627 O O . ARG A 1 79 ? -7.278 -8.913 -10.130 1.00 97.75 79 ARG A O 1
ATOM 634 N N . LYS A 1 80 ? -7.503 -7.016 -8.937 1.00 96.81 80 LYS A N 1
ATOM 635 C CA . LYS A 1 80 ? -6.727 -6.152 -9.846 1.00 96.81 80 LYS A CA 1
ATOM 636 C C . LYS A 1 80 ? -5.292 -6.648 -10.001 1.00 96.81 80 LYS A C 1
ATOM 638 O O . LYS A 1 80 ? -4.821 -6.800 -11.120 1.00 96.81 80 LYS A O 1
ATOM 643 N N . VAL A 1 81 ? -4.617 -6.932 -8.890 1.00 95.94 81 VAL A N 1
ATOM 644 C CA . VAL A 1 81 ? -3.237 -7.434 -8.894 1.00 95.94 81 VAL A CA 1
ATOM 645 C C . VAL A 1 81 ? -3.179 -8.854 -9.459 1.00 95.94 81 VAL A C 1
ATOM 647 O O . VAL A 1 81 ? -2.312 -9.151 -10.273 1.00 95.94 81 VAL A O 1
ATOM 650 N N . GLY A 1 82 ? -4.136 -9.717 -9.106 1.00 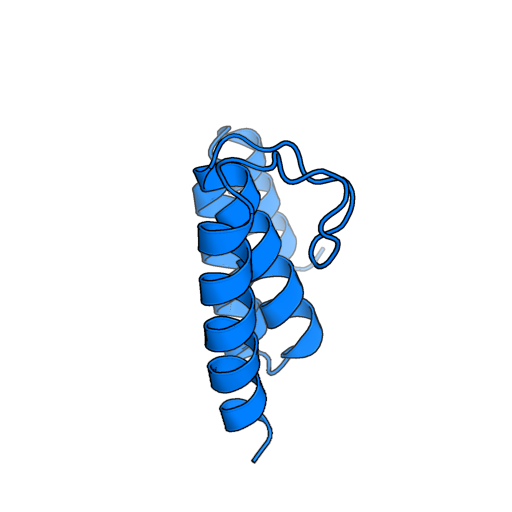95.06 82 GLY A N 1
ATOM 651 C CA . GLY A 1 82 ? -4.229 -11.072 -9.650 1.00 95.06 82 GLY A CA 1
ATOM 652 C C . GLY A 1 82 ? -4.393 -11.105 -11.172 1.00 95.06 82 GLY A C 1
ATOM 653 O O . GLY A 1 82 ? -3.806 -11.958 -11.827 1.00 95.06 82 GLY A O 1
ATOM 654 N N . GLN A 1 83 ? -5.121 -10.148 -11.755 1.00 95.38 83 GLN A N 1
ATOM 655 C CA . GLN A 1 83 ? -5.240 -10.007 -13.212 1.00 95.38 83 GLN A CA 1
ATOM 656 C C . GLN A 1 83 ? -3.923 -9.622 -13.900 1.00 95.38 83 GLN A C 1
ATOM 658 O O . GLN A 1 83 ? -3.773 -9.901 -15.082 1.00 95.38 83 GLN A O 1
ATOM 663 N N . MET A 1 84 ? -2.972 -9.008 -13.189 1.00 93.88 84 MET A N 1
ATOM 664 C CA . MET A 1 84 ? -1.652 -8.661 -13.737 1.00 93.88 84 MET A CA 1
ATOM 665 C C . MET A 1 84 ? -0.689 -9.860 -13.789 1.00 93.88 84 MET A C 1
ATOM 667 O O . MET A 1 84 ? 0.382 -9.750 -14.380 1.00 93.88 84 MET A O 1
ATOM 671 N N . LEU A 1 85 ? -1.050 -10.987 -13.162 1.00 88.69 85 LEU A N 1
ATOM 672 C CA . LEU A 1 85 ? -0.271 -12.233 -13.151 1.00 88.69 85 LEU A CA 1
ATOM 673 C C . LEU A 1 85 ? -0.666 -13.220 -14.268 1.00 88.69 85 LEU A C 1
ATOM 675 O O . LEU A 1 85 ? -0.063 -14.290 -14.357 1.00 88.69 85 LEU A O 1
ATOM 679 N N . LEU A 1 86 ? -1.686 -12.893 -15.067 1.00 84.12 86 LEU A N 1
ATOM 680 C CA . LEU A 1 86 ? -2.216 -13.713 -16.165 1.00 84.12 86 LEU A CA 1
ATOM 681 C C . LEU A 1 86 ? -1.688 -13.229 -17.519 1.00 84.12 86 LEU A C 1
ATOM 683 O O . LEU A 1 86 ? -1.438 -14.106 -18.376 1.00 84.12 86 LEU A O 1
#

pLDDT: mean 90.89, std 8.17, range [52.62, 98.5]